Protein AF-S9QS63-F1 (afdb_monomer_lite)

Radius of gyration: 11.65 Å; chains: 1; bounding box: 28×29×26 Å

InterPro domains:
  IPR012933 HicA mRNA interferase family [PF07927] (8-61)
  IPR038570 HicA superfamily [G3DSA:3.30.920.30] (4-64)

Sequence (75 aa):
MSYRPKIRELMKALARLGCRATPLRGGSHQKWTTPRGAALTVVISHPGAEVSRTVLSSIRRILRRERLHLDLDAS

Structure (mmCIF, N/CA/C/O backbone):
data_AF-S9QS63-F1
#
_entry.id   AF-S9QS63-F1
#
loop_
_atom_site.group_PDB
_atom_site.id
_atom_site.type_symbol
_atom_site.label_atom_id
_atom_site.label_alt_id
_atom_site.label_comp_id
_atom_site.label_asym_id
_atom_site.label_entity_id
_atom_site.label_seq_id
_atom_site.pdbx_PDB_ins_code
_atom_site.Cartn_x
_atom_site.Cartn_y
_atom_site.Cartn_z
_atom_site.occupancy
_atom_site.B_iso_or_equiv
_atom_site.auth_seq_id
_atom_site.auth_comp_id
_atom_site.auth_asym_id
_atom_site.auth_atom_id
_atom_site.pdbx_PDB_model_num
ATOM 1 N N . MET A 1 1 ? 15.991 18.535 -2.284 1.00 46.22 1 MET A N 1
ATOM 2 C CA . MET A 1 1 ? 15.317 17.485 -3.085 1.00 46.22 1 MET A CA 1
ATOM 3 C C . MET A 1 1 ? 14.157 16.922 -2.275 1.00 46.22 1 MET A C 1
ATOM 5 O O . MET A 1 1 ? 14.377 16.549 -1.133 1.00 46.22 1 MET A O 1
ATOM 9 N N . SER A 1 2 ? 12.926 16.893 -2.801 1.00 68.94 2 SER A N 1
ATOM 10 C CA . SER A 1 2 ? 11.827 16.187 -2.118 1.00 68.94 2 SER A CA 1
ATOM 11 C C . SER A 1 2 ? 12.060 14.683 -2.248 1.00 68.94 2 SER A C 1
ATOM 13 O O . SER A 1 2 ? 12.013 14.174 -3.366 1.00 68.94 2 SER A O 1
ATOM 15 N N . TYR A 1 3 ? 12.308 13.994 -1.136 1.00 76.50 3 TYR A N 1
ATOM 16 C CA . TYR A 1 3 ? 12.442 12.538 -1.108 1.00 76.50 3 TYR A CA 1
ATOM 17 C C . TYR A 1 3 ? 11.221 11.861 -1.752 1.00 76.50 3 TYR A C 1
ATOM 19 O O . TYR A 1 3 ? 10.072 12.240 -1.491 1.00 76.50 3 TYR A O 1
ATOM 27 N N . ARG A 1 4 ? 11.475 10.874 -2.616 1.00 81.62 4 ARG A N 1
ATOM 28 C CA . ARG A 1 4 ? 10.453 10.001 -3.189 1.00 81.62 4 ARG A CA 1
ATOM 29 C C . ARG A 1 4 ? 10.774 8.561 -2.793 1.00 81.62 4 ARG A C 1
ATOM 31 O O . ARG A 1 4 ? 11.834 8.070 -3.175 1.00 81.62 4 ARG A O 1
ATOM 38 N N . PRO A 1 5 ? 9.880 7.884 -2.056 1.00 89.81 5 PRO A N 1
ATOM 39 C CA . PRO A 1 5 ? 10.084 6.489 -1.702 1.00 89.81 5 PRO A CA 1
ATOM 40 C C . PRO A 1 5 ? 10.114 5.630 -2.962 1.00 89.81 5 PRO A C 1
ATOM 42 O O . PRO A 1 5 ? 9.415 5.904 -3.947 1.00 89.81 5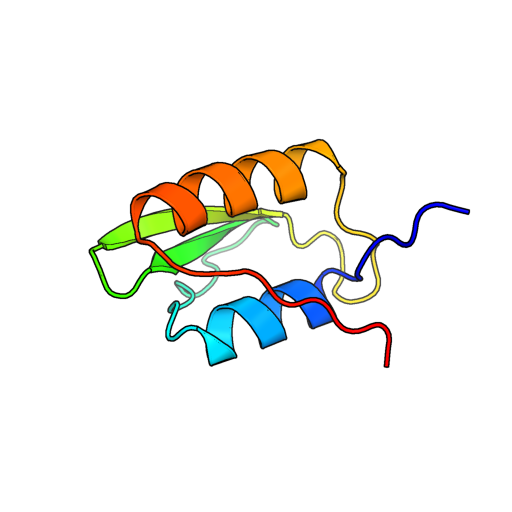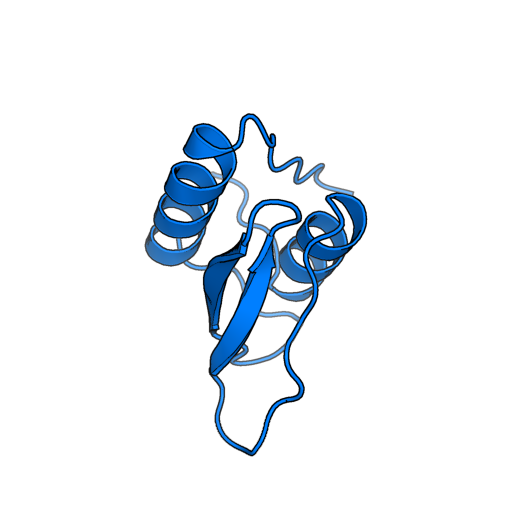 PRO A O 1
ATOM 45 N N . LYS A 1 6 ? 10.873 4.544 -2.905 1.00 93.69 6 LYS A N 1
ATOM 46 C CA . LYS A 1 6 ? 10.819 3.491 -3.915 1.00 93.69 6 LYS A CA 1
ATOM 47 C C . LYS A 1 6 ? 9.552 2.657 -3.741 1.00 93.69 6 LYS A C 1
ATOM 49 O O . LYS A 1 6 ? 9.005 2.542 -2.643 1.00 93.69 6 LYS A O 1
ATOM 54 N N . ILE A 1 7 ? 9.107 1.998 -4.807 1.00 92.44 7 ILE A N 1
ATOM 55 C CA . ILE A 1 7 ? 7.936 1.106 -4.779 1.00 92.44 7 ILE A CA 1
ATOM 56 C C . ILE A 1 7 ? 8.085 0.029 -3.696 1.00 92.44 7 ILE A C 1
ATOM 58 O O . ILE A 1 7 ? 7.143 -0.224 -2.947 1.00 92.44 7 ILE A O 1
ATOM 62 N N . ARG A 1 8 ? 9.284 -0.547 -3.535 1.00 92.94 8 ARG A N 1
ATOM 63 C CA . ARG A 1 8 ? 9.577 -1.510 -2.460 1.00 92.94 8 ARG A CA 1
ATOM 64 C C . ARG A 1 8 ? 9.345 -0.945 -1.050 1.00 92.94 8 ARG A C 1
ATOM 66 O O . ARG A 1 8 ? 8.896 -1.680 -0.177 1.00 92.94 8 ARG A O 1
ATOM 73 N N . GLU A 1 9 ? 9.667 0.329 -0.817 1.00 93.94 9 GLU A N 1
ATOM 74 C CA . GLU A 1 9 ? 9.509 0.991 0.486 1.00 93.94 9 GLU A CA 1
ATOM 75 C C . GLU A 1 9 ? 8.029 1.219 0.771 1.00 93.94 9 GLU A C 1
ATOM 77 O O . GLU A 1 9 ? 7.546 0.857 1.842 1.00 93.94 9 GLU A O 1
ATOM 82 N N . LEU A 1 10 ? 7.283 1.683 -0.236 1.00 93.94 10 LEU A N 1
ATOM 83 C CA . LEU A 1 10 ? 5.831 1.802 -0.155 1.00 93.94 10 LEU A CA 1
ATOM 84 C C . LEU A 1 10 ? 5.159 0.459 0.157 1.00 93.94 10 LEU A C 1
ATOM 86 O O . LEU A 1 10 ? 4.331 0.390 1.059 1.00 93.94 10 LEU A O 1
ATOM 90 N N . MET A 1 11 ? 5.516 -0.613 -0.554 1.00 93.19 11 MET A N 1
ATOM 91 C CA . MET A 1 11 ? 4.940 -1.943 -0.318 1.00 93.19 11 MET A CA 1
ATOM 92 C C . MET A 1 11 ? 5.216 -2.446 1.105 1.00 93.19 11 MET A C 1
ATOM 94 O O . MET A 1 11 ? 4.316 -2.974 1.756 1.00 93.19 11 MET A O 1
ATOM 98 N N . LYS A 1 12 ? 6.443 -2.255 1.611 1.00 94.00 12 LYS A N 1
ATOM 99 C CA . LYS A 1 12 ? 6.800 -2.607 2.994 1.00 94.00 12 LYS A CA 1
ATOM 100 C C . LYS A 1 12 ? 5.991 -1.795 4.006 1.00 94.00 12 LYS A C 1
ATOM 102 O O . LYS A 1 12 ? 5.478 -2.371 4.962 1.00 94.00 12 LYS A O 1
ATOM 107 N N . ALA A 1 13 ? 5.848 -0.489 3.792 1.00 94.50 13 ALA A N 1
ATOM 108 C CA . ALA A 1 13 ? 5.063 0.378 4.667 1.00 94.50 13 ALA A CA 1
ATOM 109 C C . ALA A 1 13 ? 3.575 -0.016 4.681 1.00 94.50 13 ALA A C 1
ATOM 111 O O . ALA A 1 13 ? 2.977 -0.129 5.748 1.00 94.50 13 ALA A O 1
ATOM 112 N N . LEU A 1 14 ? 2.989 -0.323 3.518 1.00 95.06 14 LEU A N 1
ATOM 113 C CA . LEU A 1 14 ? 1.610 -0.813 3.424 1.00 95.06 14 LEU A CA 1
ATOM 114 C C . LEU A 1 14 ? 1.421 -2.144 4.164 1.00 95.06 14 LEU A C 1
ATOM 116 O O . LEU A 1 14 ? 0.457 -2.290 4.915 1.00 95.06 14 LEU A O 1
ATOM 120 N N . ALA A 1 15 ? 2.353 -3.087 4.010 1.00 94.56 15 ALA A N 1
ATOM 121 C CA . ALA A 1 15 ? 2.313 -4.356 4.734 1.00 94.56 15 ALA A CA 1
ATOM 122 C C . ALA A 1 15 ? 2.393 -4.159 6.261 1.00 94.56 15 ALA A C 1
ATOM 124 O O . ALA A 1 15 ? 1.639 -4.794 6.995 1.00 94.56 15 ALA A O 1
ATOM 125 N N . ARG A 1 16 ? 3.243 -3.237 6.746 1.00 95.00 16 ARG A N 1
ATOM 126 C CA . ARG A 1 16 ? 3.341 -2.885 8.180 1.00 95.00 16 ARG A CA 1
ATOM 127 C C . ARG A 1 16 ? 2.044 -2.299 8.742 1.00 95.00 16 ARG A C 1
ATOM 129 O O . ARG A 1 16 ? 1.732 -2.531 9.902 1.00 95.00 16 ARG A O 1
ATOM 136 N N . LEU A 1 17 ? 1.268 -1.594 7.920 1.00 94.62 17 LEU A N 1
ATOM 137 C CA . LEU A 1 17 ? -0.059 -1.079 8.283 1.00 94.62 17 LEU A CA 1
ATOM 138 C C . LEU A 1 17 ? -1.160 -2.154 8.249 1.00 94.62 17 LEU A C 1
ATOM 140 O O . LEU A 1 17 ? -2.338 -1.833 8.392 1.00 94.62 17 LEU A O 1
ATOM 144 N N . GLY A 1 18 ? -0.808 -3.419 8.006 1.00 95.19 18 GLY A N 1
ATOM 145 C CA . GLY A 1 18 ? -1.764 -4.515 7.876 1.00 95.19 18 GLY A CA 1
ATOM 146 C C . G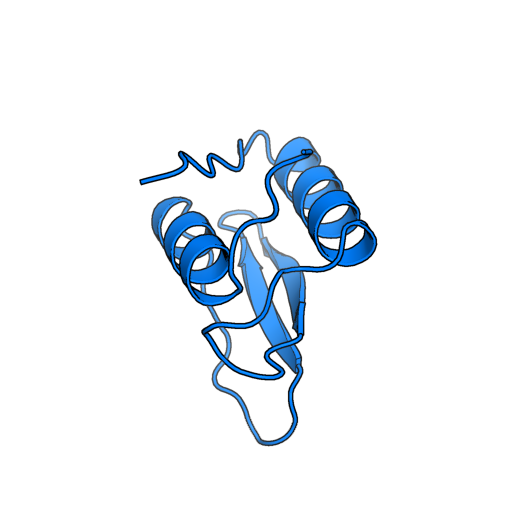LY A 1 18 ? -2.536 -4.507 6.556 1.00 95.19 18 GLY A C 1
ATOM 147 O O . GLY A 1 18 ? -3.506 -5.254 6.417 1.00 95.19 18 GLY A O 1
ATOM 148 N N . CYS A 1 19 ? -2.128 -3.690 5.576 1.00 96.12 19 CYS A N 1
ATOM 149 C CA . CYS A 1 19 ? -2.715 -3.758 4.244 1.00 96.12 19 CYS A CA 1
ATOM 150 C C . CYS A 1 19 ? -2.285 -5.063 3.564 1.00 96.12 19 CYS A C 1
ATOM 152 O O . CYS A 1 19 ? -1.135 -5.490 3.671 1.00 96.12 19 CYS A O 1
ATOM 154 N N .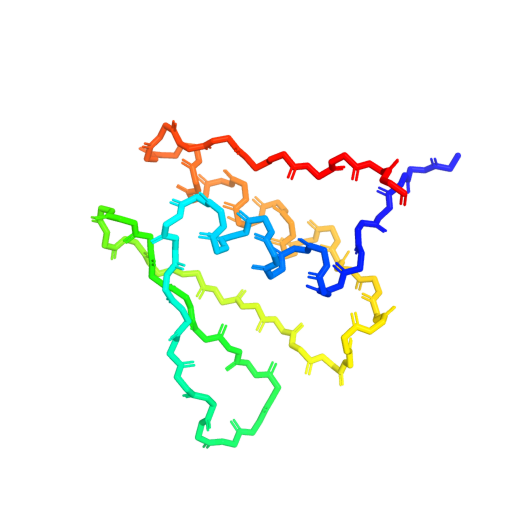 ARG A 1 20 ? -3.201 -5.684 2.824 1.00 95.94 20 ARG A N 1
ATOM 155 C CA . ARG A 1 20 ? -2.972 -6.966 2.153 1.00 95.94 20 ARG A CA 1
ATOM 156 C C . ARG A 1 20 ? -2.944 -6.781 0.648 1.00 95.94 20 ARG A C 1
ATOM 158 O O . ARG A 1 20 ? -3.884 -6.237 0.075 1.00 95.94 20 ARG A O 1
ATOM 165 N N . ALA A 1 21 ? -1.881 -7.251 0.009 1.00 94.69 21 ALA A N 1
ATOM 166 C CA . ALA A 1 21 ? -1.790 -7.274 -1.441 1.00 94.69 21 ALA A CA 1
ATOM 167 C C . ALA A 1 21 ? -2.641 -8.412 -2.018 1.00 94.69 21 ALA A C 1
ATOM 169 O O . ALA A 1 21 ? -2.594 -9.545 -1.540 1.00 94.69 21 ALA A O 1
ATOM 170 N N . THR A 1 22 ? -3.372 -8.127 -3.090 1.00 91.75 22 THR A N 1
ATOM 171 C CA . THR A 1 22 ? -3.912 -9.170 -3.964 1.00 91.75 22 THR A CA 1
ATOM 172 C C . THR A 1 22 ? -2.789 -9.653 -4.889 1.00 91.75 22 THR A C 1
ATOM 174 O O . THR A 1 22 ? -2.063 -8.811 -5.434 1.00 91.75 22 THR A O 1
ATOM 177 N N . PRO A 1 23 ? -2.627 -10.973 -5.098 1.00 85.38 23 PRO A N 1
ATOM 178 C CA . PRO A 1 23 ? -1.664 -11.497 -6.059 1.00 85.38 23 PRO A CA 1
ATOM 179 C C . PRO A 1 23 ? -1.874 -10.888 -7.448 1.00 85.38 23 PRO A C 1
ATOM 181 O O . PRO A 1 23 ? -3.008 -10.752 -7.914 1.00 85.38 23 PRO A O 1
ATOM 184 N N . LEU A 1 24 ? -0.777 -10.531 -8.114 1.00 84.12 24 LEU A N 1
ATOM 185 C CA . LEU A 1 24 ? -0.825 -10.066 -9.496 1.00 84.12 24 LEU A CA 1
ATOM 186 C C . LEU A 1 24 ? -1.252 -11.227 -10.398 1.00 84.12 24 LEU A C 1
ATOM 188 O O . LEU A 1 24 ? -0.612 -12.274 -10.412 1.00 84.12 24 LEU A O 1
ATOM 192 N N . ARG A 1 25 ? -2.314 -11.028 -11.180 1.00 79.38 25 ARG A N 1
ATOM 193 C CA . ARG A 1 25 ? -2.722 -11.936 -12.263 1.00 79.38 25 ARG A CA 1
ATOM 194 C C . ARG A 1 25 ? -2.327 -11.334 -13.616 1.00 79.38 25 ARG A C 1
ATOM 196 O O . ARG A 1 25 ? -3.162 -11.189 -14.500 1.00 79.38 25 ARG A O 1
ATOM 203 N N . GLY A 1 26 ? -1.064 -10.917 -13.727 1.00 79.50 26 GLY A N 1
ATOM 204 C CA . GLY A 1 26 ? -0.528 -10.164 -14.867 1.00 79.50 26 GLY A CA 1
ATOM 205 C C . GLY A 1 26 ? -0.609 -8.637 -14.710 1.00 79.50 26 GLY A C 1
ATOM 206 O O . GLY A 1 26 ? -1.354 -8.113 -13.881 1.00 79.50 26 GLY A O 1
ATOM 207 N N . GLY A 1 27 ? 0.188 -7.926 -15.514 1.00 84.12 27 GLY A N 1
ATOM 208 C CA . GLY A 1 27 ? 0.275 -6.461 -15.530 1.00 84.12 27 GLY A CA 1
ATOM 209 C C . GLY A 1 27 ? 1.085 -5.844 -14.382 1.00 84.12 27 GLY A C 1
ATOM 210 O O . GLY A 1 27 ? 1.639 -6.533 -13.529 1.00 84.12 27 GLY A O 1
ATOM 211 N N . SER A 1 28 ? 1.138 -4.510 -14.367 1.00 88.12 28 SER A N 1
ATOM 212 C CA . SER A 1 28 ? 1.900 -3.718 -13.388 1.00 88.12 28 SER A CA 1
ATOM 213 C C . SER A 1 28 ? 1.031 -3.132 -12.275 1.00 88.12 28 SER A C 1
ATOM 215 O O . SER A 1 28 ? 1.514 -2.326 -11.497 1.00 88.12 28 SER A O 1
ATOM 217 N N . HIS A 1 29 ? -0.256 -3.465 -12.175 1.00 89.75 29 HIS A N 1
ATOM 218 C CA . HIS A 1 29 ? -1.149 -2.880 -11.167 1.00 89.75 29 HIS A CA 1
ATOM 219 C C . HIS A 1 29 ? -1.435 -3.873 -10.046 1.00 89.75 29 HIS A C 1
ATOM 221 O O . HIS A 1 29 ? -2.213 -4.808 -10.221 1.00 89.75 29 HIS A O 1
ATOM 227 N N . GLN A 1 30 ? -0.856 -3.642 -8.868 1.00 92.00 30 GLN A N 1
ATOM 228 C CA . GLN A 1 30 ? -1.154 -4.430 -7.680 1.00 92.00 30 GLN A CA 1
ATOM 229 C C . GLN A 1 30 ? -2.246 -3.755 -6.857 1.00 92.00 30 GLN A C 1
ATOM 231 O O . GLN A 1 30 ? -2.104 -2.613 -6.414 1.00 92.00 30 GLN A O 1
ATOM 236 N N . LYS A 1 31 ? -3.337 -4.485 -6.625 1.00 93.44 31 LYS A N 1
ATOM 237 C CA . LYS A 1 31 ? -4.393 -4.070 -5.701 1.00 93.44 31 LYS A CA 1
ATOM 238 C C . LYS A 1 31 ? -3.991 -4.406 -4.271 1.00 93.44 31 LYS A C 1
ATOM 240 O O . LYS A 1 31 ? -3.450 -5.479 -4.015 1.00 93.44 31 LYS A O 1
ATOM 245 N N . TRP A 1 32 ? -4.287 -3.501 -3.355 1.00 95.81 32 TRP A N 1
ATOM 246 C CA . TRP A 1 32 ? -4.099 -3.671 -1.921 1.00 95.81 32 TRP A CA 1
ATOM 247 C C . TRP A 1 32 ? -5.404 -3.352 -1.200 1.00 95.81 32 TRP A C 1
ATOM 249 O O . TRP A 1 32 ? -6.147 -2.474 -1.633 1.00 95.81 32 TRP A O 1
ATOM 259 N N . THR A 1 33 ? -5.668 -4.036 -0.095 1.00 96.94 33 THR A N 1
ATOM 260 C CA . THR A 1 33 ? -6.838 -3.797 0.754 1.00 96.94 33 THR A CA 1
ATOM 261 C C . THR A 1 33 ? -6.373 -3.405 2.144 1.00 96.94 33 THR A C 1
ATOM 263 O O . THR A 1 33 ? -5.506 -4.067 2.714 1.00 96.94 33 THR A O 1
ATOM 266 N N . THR A 1 34 ? -6.912 -2.320 2.683 1.00 96.12 34 THR A N 1
ATOM 267 C CA . THR A 1 34 ? -6.632 -1.865 4.048 1.00 96.12 34 THR A CA 1
ATOM 268 C C . THR A 1 34 ? -7.344 -2.746 5.088 1.00 96.12 34 THR A C 1
ATOM 270 O O . THR A 1 34 ? -8.294 -3.457 4.747 1.00 96.12 34 THR A O 1
ATOM 273 N N . PRO A 1 35 ? -6.958 -2.682 6.376 1.00 94.56 35 PRO A N 1
ATOM 274 C CA . PRO A 1 35 ? -7.656 -3.392 7.449 1.00 94.56 35 PRO A CA 1
ATOM 275 C C . PRO A 1 35 ? -9.162 -3.107 7.541 1.00 94.56 35 PRO A C 1
ATOM 277 O O . PRO A 1 35 ? -9.907 -3.978 7.982 1.00 94.56 35 PRO A O 1
ATOM 280 N N . ARG A 1 36 ? -9.629 -1.917 7.127 1.00 93.50 36 ARG A N 1
ATOM 281 C CA . ARG A 1 36 ? -11.063 -1.567 7.146 1.00 93.50 36 ARG A CA 1
ATOM 282 C C . ARG A 1 36 ? -11.755 -1.746 5.791 1.00 93.50 36 ARG A C 1
ATOM 284 O O . ARG A 1 36 ? -12.926 -1.399 5.665 1.00 93.50 36 ARG A O 1
ATOM 291 N N . GLY A 1 37 ? -11.064 -2.316 4.802 1.00 92.38 37 GLY A N 1
ATOM 292 C CA . GLY A 1 37 ? -11.655 -2.757 3.538 1.00 92.38 37 GLY A CA 1
ATOM 293 C C . GLY A 1 37 ? -11.565 -1.774 2.369 1.00 92.38 37 GLY A C 1
ATOM 294 O O . GLY A 1 37 ? -12.060 -2.096 1.289 1.00 92.38 37 GLY A O 1
ATOM 295 N N . ALA A 1 38 ? -10.928 -0.607 2.510 1.00 94.25 38 ALA A N 1
ATOM 296 C CA . ALA A 1 38 ? -10.669 0.258 1.362 1.00 94.25 38 ALA A CA 1
ATOM 297 C C . ALA A 1 38 ? -9.652 -0.367 0.398 1.00 94.25 38 ALA A C 1
ATOM 299 O O . ALA A 1 38 ? -8.681 -1.014 0.792 1.00 94.25 38 ALA A O 1
ATOM 300 N N . ALA A 1 39 ? -9.860 -0.118 -0.894 1.00 92.06 39 ALA A N 1
ATOM 301 C CA . ALA A 1 39 ? -8.964 -0.565 -1.948 1.00 92.06 39 ALA A CA 1
ATOM 302 C C . ALA A 1 39 ? -7.937 0.519 -2.310 1.00 92.06 39 ALA A C 1
ATOM 304 O O . ALA A 1 39 ? -8.271 1.689 -2.494 1.00 92.06 39 ALA A O 1
ATOM 305 N N . LEU A 1 40 ? -6.688 0.103 -2.480 1.00 92.56 40 LEU A N 1
ATOM 306 C CA . LEU A 1 40 ? -5.562 0.889 -2.970 1.00 92.56 40 LEU A CA 1
ATOM 307 C C . L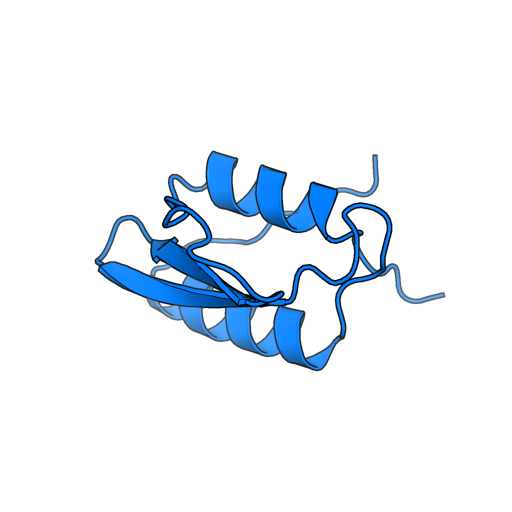EU A 1 40 ? -5.035 0.226 -4.248 1.00 92.56 40 LEU A C 1
ATOM 309 O O . LEU A 1 40 ? -5.084 -0.995 -4.391 1.00 92.56 40 LEU A O 1
ATOM 313 N N . THR A 1 41 ? -4.500 1.011 -5.179 1.00 91.50 41 THR A N 1
ATOM 314 C CA . THR A 1 41 ? -3.796 0.476 -6.355 1.00 91.50 41 THR A CA 1
ATOM 315 C C . THR A 1 41 ? -2.391 1.052 -6.398 1.00 91.50 41 THR A C 1
ATOM 317 O O . THR A 1 41 ? -2.215 2.269 -6.359 1.00 91.50 41 THR A O 1
ATOM 320 N N . VAL A 1 42 ? -1.400 0.169 -6.471 1.00 90.31 42 VAL A N 1
ATOM 321 C CA . VAL A 1 42 ? 0.017 0.507 -6.610 1.00 90.31 42 VAL A CA 1
ATOM 322 C C . VAL A 1 42 ? 0.477 0.051 -7.987 1.00 90.31 42 VAL A C 1
ATOM 324 O O . VAL A 1 42 ? 0.306 -1.113 -8.347 1.00 90.31 42 VAL A O 1
ATOM 327 N N . VAL A 1 43 ? 1.067 0.963 -8.756 1.00 88.56 43 VAL A N 1
ATOM 328 C CA . VAL A 1 43 ? 1.705 0.627 -10.033 1.00 88.56 43 VAL A CA 1
ATOM 329 C C . VAL A 1 43 ? 3.134 0.161 -9.755 1.00 88.56 43 VAL A C 1
ATOM 331 O O . VAL A 1 43 ? 3.943 0.927 -9.242 1.00 88.56 43 VAL A O 1
ATOM 334 N N . ILE A 1 44 ? 3.428 -1.096 -10.070 1.00 85.00 44 ILE A N 1
ATOM 335 C CA . ILE A 1 44 ? 4.714 -1.774 -9.931 1.00 85.00 44 ILE A CA 1
ATOM 336 C C . ILE A 1 44 ? 5.380 -1.846 -11.306 1.00 85.00 44 ILE A C 1
ATOM 338 O O . ILE A 1 44 ? 5.260 -2.845 -12.012 1.00 85.00 44 ILE A O 1
ATOM 342 N N . SER A 1 45 ? 6.082 -0.780 -11.694 1.00 81.06 45 SER A N 1
ATOM 343 C CA . SER A 1 45 ? 6.936 -0.809 -12.891 1.00 81.06 45 SER A CA 1
ATOM 344 C C . SER A 1 45 ? 8.163 -1.694 -12.643 1.00 81.06 45 SER A C 1
ATOM 346 O O . SER A 1 45 ? 8.411 -2.647 -13.369 1.00 81.06 45 SER A O 1
ATOM 348 N N . HIS A 1 46 ? 8.898 -1.414 -11.563 1.00 84.06 46 HIS A N 1
ATOM 349 C CA . HIS A 1 46 ? 9.922 -2.282 -10.976 1.00 84.06 46 HIS A CA 1
ATOM 350 C C . HIS A 1 46 ? 10.128 -1.884 -9.499 1.00 84.06 46 HIS A C 1
ATOM 352 O O . HIS A 1 46 ? 9.949 -0.713 -9.163 1.00 84.06 46 HIS A O 1
ATOM 358 N N . PRO A 1 47 ? 10.533 -2.791 -8.586 1.00 81.19 47 PRO A N 1
ATOM 359 C CA . PRO A 1 47 ? 10.591 -2.494 -7.144 1.00 81.19 47 PRO A CA 1
ATOM 360 C C . PRO A 1 47 ? 11.497 -1.314 -6.749 1.00 81.19 47 PRO A C 1
ATOM 362 O O . PRO A 1 47 ? 11.288 -0.687 -5.710 1.00 81.19 47 PRO A O 1
ATOM 365 N N . GLY A 1 48 ? 12.515 -1.024 -7.564 1.00 88.50 48 GLY A N 1
ATOM 366 C CA . GLY A 1 48 ? 13.447 0.087 -7.360 1.00 88.50 48 GLY A CA 1
ATOM 367 C C . GLY A 1 48 ? 12.977 1.443 -7.893 1.00 88.50 48 GLY A C 1
ATOM 368 O O . GLY A 1 48 ? 13.672 2.425 -7.651 1.00 88.50 48 GLY A O 1
ATOM 369 N N . ALA A 1 49 ? 11.850 1.508 -8.613 1.00 90.50 49 ALA A N 1
ATOM 370 C CA . ALA A 1 49 ? 11.355 2.759 -9.181 1.00 90.50 49 ALA A CA 1
ATOM 371 C C . ALA A 1 49 ? 10.816 3.678 -8.085 1.00 90.50 49 ALA A C 1
ATOM 373 O O . ALA A 1 49 ? 10.262 3.205 -7.090 1.00 90.50 49 ALA A O 1
ATOM 374 N N . GLU A 1 50 ? 10.934 4.986 -8.287 1.00 92.50 50 GLU A N 1
ATOM 375 C CA . GLU A 1 50 ? 10.279 5.968 -7.430 1.00 92.50 50 GLU A CA 1
ATOM 376 C C . GLU A 1 50 ? 8.759 5.895 -7.582 1.00 92.50 50 GLU A C 1
ATOM 378 O O . GLU A 1 50 ? 8.222 5.766 -8.685 1.00 92.50 50 GLU A O 1
ATOM 383 N N . VAL A 1 51 ? 8.044 6.048 -6.472 1.00 90.62 51 VAL A N 1
ATOM 384 C CA . VAL A 1 51 ? 6.593 6.203 -6.516 1.00 90.62 51 VAL A CA 1
ATOM 385 C C . VAL A 1 51 ? 6.255 7.619 -6.979 1.00 90.62 51 VAL A C 1
ATOM 387 O O . VAL A 1 51 ? 6.754 8.613 -6.442 1.00 90.62 51 VAL A O 1
ATOM 390 N N . SER A 1 52 ? 5.356 7.731 -7.958 1.00 89.44 52 SER A N 1
ATOM 391 C CA . SER A 1 52 ? 4.885 9.035 -8.417 1.00 89.44 52 SER A CA 1
ATOM 392 C C . SER A 1 52 ? 4.145 9.789 -7.304 1.00 89.44 52 SER A C 1
ATOM 394 O O . SER A 1 52 ? 3.452 9.205 -6.463 1.00 89.44 52 SER A O 1
ATOM 396 N N . ARG A 1 53 ? 4.242 11.125 -7.319 1.00 89.81 53 ARG A N 1
ATOM 397 C CA . ARG A 1 53 ? 3.538 11.988 -6.352 1.00 89.81 53 ARG A CA 1
ATOM 398 C C . ARG A 1 53 ? 2.028 11.740 -6.360 1.00 89.81 53 ARG A C 1
ATOM 400 O O . ARG A 1 53 ? 1.414 11.714 -5.301 1.00 89.81 53 ARG A O 1
ATOM 407 N N . THR A 1 54 ? 1.445 11.514 -7.536 1.00 90.19 54 THR A N 1
ATOM 408 C CA . THR A 1 54 ? 0.011 11.240 -7.700 1.00 90.19 54 THR A CA 1
ATOM 409 C C . THR A 1 54 ? -0.409 9.959 -6.981 1.00 90.19 54 THR A C 1
ATOM 411 O O . THR A 1 54 ? -1.403 9.964 -6.255 1.00 90.19 54 THR A O 1
ATOM 414 N N . VAL A 1 55 ? 0.371 8.881 -7.120 1.00 89.75 55 VAL A N 1
ATOM 415 C CA . VAL A 1 55 ? 0.101 7.609 -6.433 1.00 89.75 55 VAL A CA 1
ATOM 416 C C . VAL A 1 55 ? 0.222 7.787 -4.918 1.00 89.75 55 VAL A C 1
ATOM 418 O O . VAL A 1 55 ? -0.694 7.402 -4.192 1.00 89.75 55 VAL A O 1
ATOM 421 N N . LEU A 1 56 ? 1.278 8.451 -4.433 1.00 91.69 56 LEU A N 1
ATOM 422 C CA . LEU A 1 56 ? 1.448 8.727 -2.999 1.00 91.69 56 LEU A CA 1
ATOM 423 C C . LEU A 1 56 ? 0.301 9.559 -2.423 1.00 91.69 56 LEU A C 1
ATOM 425 O O . LEU A 1 56 ? -0.233 9.214 -1.370 1.00 91.69 56 LEU A O 1
ATOM 429 N N . SER A 1 57 ? -0.103 10.631 -3.104 1.00 92.31 57 SER A N 1
ATOM 430 C CA . SER A 1 57 ? -1.220 11.477 -2.672 1.00 92.31 57 SER A CA 1
ATOM 431 C C . SER A 1 57 ?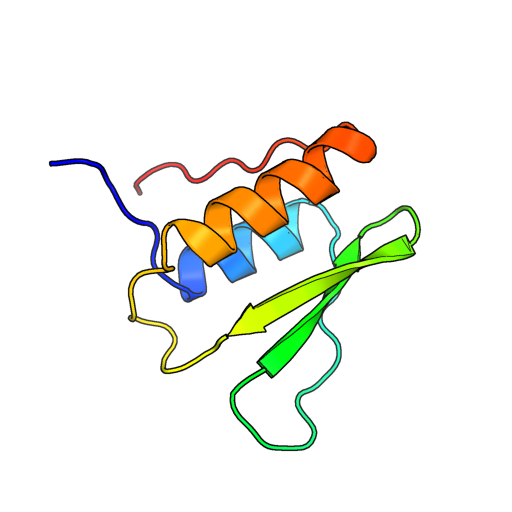 -2.536 10.701 -2.627 1.00 92.31 57 SER A C 1
ATOM 433 O O . SER A 1 57 ? -3.293 10.835 -1.664 1.00 92.31 57 SER A O 1
ATOM 435 N N . SER A 1 58 ? -2.795 9.851 -3.626 1.00 92.81 58 SER A N 1
ATOM 436 C CA . SER A 1 58 ? -3.989 9.001 -3.659 1.00 92.81 58 SER A CA 1
ATOM 437 C C . SER A 1 58 ? -4.015 8.015 -2.487 1.00 92.81 58 SER A C 1
ATOM 439 O O . SER A 1 58 ? -5.004 7.951 -1.754 1.00 92.81 58 SER A O 1
ATOM 441 N N . ILE A 1 59 ? -2.901 7.316 -2.246 1.00 93.88 59 ILE A N 1
ATOM 442 C CA . ILE A 1 59 ? -2.766 6.351 -1.147 1.00 93.88 59 ILE A CA 1
ATOM 443 C C . ILE A 1 59 ? -2.920 7.045 0.208 1.00 93.88 59 ILE A C 1
ATOM 445 O O . ILE A 1 59 ? -3.734 6.615 1.024 1.00 93.88 59 ILE A O 1
ATOM 449 N N . ARG A 1 60 ? -2.211 8.159 0.438 1.00 94.19 60 ARG A N 1
ATOM 450 C CA . ARG A 1 60 ? -2.308 8.938 1.685 1.00 94.19 60 ARG A CA 1
ATOM 451 C C . ARG A 1 60 ? -3.737 9.397 1.960 1.00 94.19 60 ARG A C 1
ATOM 453 O O . ARG A 1 60 ? -4.189 9.323 3.099 1.00 94.19 60 ARG A O 1
ATOM 460 N N . ARG A 1 61 ? -4.467 9.840 0.930 1.00 94.12 61 ARG A N 1
ATOM 461 C CA . ARG A 1 61 ? -5.872 10.249 1.062 1.00 94.12 61 ARG A CA 1
ATOM 462 C C . ARG A 1 61 ? -6.756 9.100 1.548 1.00 94.12 61 ARG A C 1
ATOM 464 O O . ARG A 1 61 ? -7.618 9.328 2.392 1.00 94.12 61 ARG A O 1
ATOM 471 N N . ILE A 1 62 ? -6.558 7.893 1.021 1.00 93.88 62 ILE A N 1
ATOM 472 C CA . ILE A 1 62 ? -7.346 6.713 1.400 1.00 93.88 62 ILE A CA 1
ATOM 473 C C . ILE A 1 62 ? -6.992 6.274 2.823 1.00 93.88 62 ILE A C 1
ATOM 475 O O . ILE A 1 62 ? -7.885 6.156 3.657 1.00 93.88 62 ILE A O 1
ATOM 479 N N . LEU A 1 63 ? -5.702 6.142 3.137 1.00 94.38 63 LEU A N 1
ATOM 480 C CA . LEU A 1 63 ? -5.236 5.755 4.473 1.00 94.38 63 LEU A CA 1
ATOM 481 C C . LEU A 1 63 ? -5.702 6.736 5.560 1.00 94.38 63 LEU A C 1
ATOM 483 O O . LEU A 1 63 ? -6.164 6.312 6.619 1.00 94.38 63 LEU A O 1
ATOM 487 N N . ARG A 1 64 ? -5.694 8.046 5.276 1.00 93.88 64 ARG A N 1
ATOM 488 C CA . ARG A 1 64 ? -6.167 9.072 6.217 1.00 93.88 64 ARG A CA 1
ATOM 489 C C . ARG A 1 64 ? -7.643 8.907 6.589 1.00 93.88 64 ARG A C 1
ATOM 491 O O . ARG A 1 64 ? -7.997 9.157 7.738 1.00 93.88 64 ARG A O 1
ATOM 498 N N . ARG A 1 65 ? -8.501 8.457 5.663 1.00 92.69 65 ARG A N 1
ATOM 499 C CA . ARG A 1 65 ? -9.922 8.166 5.958 1.00 92.69 65 ARG A CA 1
ATOM 500 C C . ARG A 1 65 ? -10.078 7.026 6.962 1.00 92.69 65 ARG A C 1
ATOM 502 O O . ARG A 1 65 ? -11.048 6.996 7.712 1.00 92.69 65 ARG A O 1
ATOM 509 N N . GLU A 1 66 ? -9.100 6.132 7.018 1.00 92.12 66 GLU A N 1
ATOM 510 C CA . GLU A 1 66 ? -9.065 5.016 7.958 1.00 92.12 66 GLU A CA 1
ATOM 511 C C . GLU A 1 66 ? -8.251 5.292 9.222 1.00 92.12 66 GLU A C 1
ATOM 513 O O . GLU A 1 66 ? -8.133 4.403 10.060 1.00 92.12 66 GLU A O 1
ATOM 518 N N . ARG A 1 67 ? -7.742 6.520 9.392 1.00 92.69 67 ARG A N 1
ATOM 519 C CA . ARG A 1 67 ? -6.821 6.905 10.475 1.00 92.69 67 ARG A CA 1
ATOM 520 C C . ARG A 1 67 ? -5.502 6.117 10.461 1.00 92.69 67 ARG A C 1
ATOM 522 O O . ARG A 1 67 ? -4.872 5.953 11.499 1.00 92.69 67 ARG A O 1
ATOM 529 N N . LEU A 1 68 ? -5.068 5.664 9.285 1.00 92.56 68 LEU A N 1
ATOM 530 C CA . LEU A 1 68 ? -3.756 5.054 9.075 1.00 92.56 68 LEU A CA 1
ATOM 531 C C . LEU A 1 68 ? -2.762 6.120 8.605 1.00 92.56 68 LEU A C 1
ATOM 533 O O . LEU A 1 68 ? -3.075 6.926 7.723 1.00 92.56 68 LEU A O 1
ATOM 537 N N . HIS A 1 69 ? -1.557 6.113 9.177 1.00 91.12 69 HIS A N 1
ATOM 538 C CA . HIS A 1 69 ? -0.483 7.026 8.798 1.00 91.12 69 HIS A CA 1
ATOM 539 C C . HIS A 1 69 ? 0.584 6.281 7.999 1.00 91.12 69 HIS A C 1
ATOM 541 O O . HIS A 1 69 ? 1.147 5.298 8.471 1.00 91.12 69 HIS A O 1
ATOM 547 N N . LEU A 1 70 ? 0.844 6.733 6.772 1.00 90.44 70 LEU A N 1
ATOM 548 C CA . LEU A 1 70 ? 1.872 6.135 5.930 1.00 90.44 70 LEU A CA 1
ATOM 549 C C . LEU A 1 70 ? 3.232 6.710 6.307 1.00 90.44 70 LEU A C 1
ATOM 551 O O . LEU A 1 70 ? 3.567 7.809 5.858 1.00 90.44 70 LEU A O 1
ATOM 555 N N . ASP A 1 71 ? 3.986 5.948 7.091 1.00 85.62 71 ASP A N 1
ATOM 556 C CA . ASP A 1 71 ? 5.360 6.291 7.422 1.00 85.62 71 ASP A CA 1
ATOM 557 C C . ASP A 1 71 ? 6.334 5.730 6.384 1.00 85.62 71 ASP A C 1
ATOM 559 O O . ASP A 1 71 ? 6.306 4.544 6.041 1.00 85.62 71 ASP A O 1
ATOM 563 N N . LEU A 1 72 ? 7.149 6.618 5.832 1.00 81.31 72 LEU A N 1
ATOM 564 C CA . LEU A 1 72 ? 8.125 6.326 4.789 1.00 81.31 72 LEU A CA 1
ATOM 565 C C . LEU A 1 72 ? 9.441 6.941 5.238 1.00 81.31 72 LEU A C 1
ATOM 567 O O . LEU A 1 72 ? 9.954 7.859 4.597 1.00 81.31 72 LEU A O 1
ATOM 571 N N . ASP A 1 73 ? 9.930 6.462 6.379 1.00 65.50 73 ASP A N 1
ATOM 572 C CA . ASP A 1 73 ? 11.256 6.799 6.864 1.00 65.50 73 ASP A CA 1
ATOM 573 C C . ASP A 1 73 ? 12.280 6.462 5.783 1.00 65.50 73 ASP A C 1
ATOM 575 O O . ASP A 1 73 ? 12.355 5.332 5.286 1.00 65.50 73 ASP A O 1
ATOM 579 N N . ALA A 1 74 ? 13.052 7.478 5.403 1.00 51.81 74 ALA A N 1
ATOM 580 C CA . ALA A 1 74 ? 14.201 7.335 4.532 1.00 51.81 74 ALA A CA 1
ATOM 581 C C . ALA A 1 74 ? 15.288 6.574 5.305 1.00 51.81 74 ALA A C 1
ATOM 583 O O . ALA A 1 74 ? 16.121 7.180 5.971 1.00 51.81 74 ALA A O 1
ATOM 584 N N . SER A 1 75 ? 15.218 5.241 5.279 1.00 44.25 75 SER A N 1
ATOM 585 C CA . SER A 1 75 ? 16.359 4.382 5.618 1.00 44.25 75 SER A CA 1
ATOM 586 C C . SER A 1 75 ? 17.383 4.392 4.490 1.00 44.25 75 SER A C 1
ATOM 588 O O . SER A 1 75 ? 16.956 4.311 3.311 1.00 44.25 75 SER A O 1
#

Secondary structure (DSSP, 8-state):
-----BHHHHHHHHHHTT-EEPPPSSSSEEEEE-TTS-EEEEE-S-TTSBPPHHHHHHHHHHHHHTT--------

Foldseek 3Di:
DPDFFFQLLQVVLCVVQVKAWDDDPDAQWIWIAGPVGDIAIAGPPDRGDTGDPVSVVVVCVRCVVVVHDRDRPPD

pLDDT: mean 88.44, std 10.26, range [44.25, 96.94]

Organism: Cystobacter fuscus (strain ATCC 25194 / DSM 2262 / NBRC 100088 / M29) (NCBI:txid1242864)